Protein AF-A0A6A7CBF9-F1 (afdb_monomer_lite)

Secondary structure (DSSP, 8-state):
--TTT---S--THHHHHHHHHHHHHHHHHHHHHHHHHHHHHHHHHHHHHHHHHHHHHHHHHHHHHHHHTSTTHHHHHHTTT--S--HHHHHHHHHHHHHHHHHHHHHHHHHHHHHHHTHHHHHHHHHTT---

Sequence (132 aa):
SCAICGAPANCHHESEALAVAIAQAQARWWSKISTITDWVFTHAQNEVNAMYQDYSSSRLRQYRSHVESIPYYQMFVQHHGNPPLHPMDLGHIHAEMDRAAAIYKEGIDRDWRECVQKYPHVLDKWYQRVEV

pLDDT: mean 93.31, std 7.56, range [66.0, 98.5]

Foldseek 3Di:
DDPVPPDPPDDCVVVVVVVVVVVVVVVVVVVVVVVLVVVLVVQLVVVLVVQLVVQLVVLVVVLVVQLVPQPCSVQCVVVVNDHPDDVVSSVSSVVSNVVSVVVSVVSSVVSNVVSVVCSVVSSVVSSVVDDD

Radius of gyration: 31.66 Å; chains: 1; bounding box: 68×22×91 Å

Structure (mmCIF, N/CA/C/O backbone):
data_AF-A0A6A7CBF9-F1
#
_entry.id   AF-A0A6A7CBF9-F1
#
loop_
_atom_site.group_PDB
_atom_site.id
_atom_site.type_symbol
_atom_site.label_atom_id
_atom_site.label_alt_id
_atom_site.label_comp_id
_atom_site.label_asym_id
_atom_site.label_entity_id
_atom_site.label_seq_id
_atom_site.pdbx_PDB_ins_code
_atom_site.Cartn_x
_atom_site.Cartn_y
_atom_site.Cartn_z
_atom_site.occupancy
_atom_site.B_iso_or_equiv
_atom_site.auth_seq_id
_atom_site.auth_comp_id
_atom_site.auth_asym_id
_atom_site.auth_atom_id
_atom_site.pdbx_PDB_model_num
ATOM 1 N N . SER A 1 1 ? -36.811 3.505 52.444 1.00 72.31 1 SER A N 1
ATOM 2 C CA . SER A 1 1 ? -35.825 4.598 52.526 1.00 72.31 1 SER A CA 1
ATOM 3 C C . SER A 1 1 ? -34.864 4.482 51.349 1.00 72.31 1 SER A C 1
ATOM 5 O O . SER A 1 1 ? -34.673 3.377 50.856 1.00 72.31 1 SER A O 1
ATOM 7 N N . CYS A 1 2 ? -34.299 5.584 50.851 1.00 74.44 2 CYS A N 1
ATOM 8 C CA . CYS A 1 2 ? -33.291 5.578 49.791 1.00 74.44 2 CYS A CA 1
ATOM 9 C C . CYS A 1 2 ? -32.022 4.863 50.278 1.00 74.44 2 CYS A C 1
ATOM 11 O O . CYS A 1 2 ? -31.527 5.175 51.357 1.00 74.44 2 CYS A O 1
ATOM 13 N N . ALA A 1 3 ? -31.472 3.949 49.477 1.00 74.44 3 ALA A N 1
ATOM 14 C CA . ALA A 1 3 ? -30.264 3.195 49.826 1.00 74.44 3 ALA A CA 1
ATOM 15 C C . ALA A 1 3 ? -28.975 4.045 49.844 1.00 74.44 3 ALA A C 1
ATOM 17 O O . ALA A 1 3 ? -27.965 3.600 50.376 1.00 74.44 3 ALA A O 1
ATOM 18 N N . ILE A 1 4 ? -29.011 5.258 49.280 1.00 74.19 4 ILE A N 1
ATOM 19 C CA . ILE A 1 4 ? -27.862 6.174 49.207 1.00 74.19 4 ILE A CA 1
ATOM 20 C C . ILE A 1 4 ? -27.894 7.201 50.351 1.00 74.19 4 ILE A C 1
ATOM 22 O O . ILE A 1 4 ? -26.858 7.480 50.943 1.00 74.19 4 ILE A O 1
ATOM 26 N N . CYS A 1 5 ? -29.069 7.747 50.694 1.00 79.56 5 CYS A N 1
ATOM 27 C CA . CYS A 1 5 ? -29.192 8.827 51.689 1.00 79.56 5 CYS A CA 1
ATOM 28 C C . CYS A 1 5 ? -30.185 8.568 52.840 1.00 79.56 5 CYS A C 1
ATOM 30 O O . CYS A 1 5 ? -30.346 9.416 53.711 1.00 79.56 5 CYS A O 1
ATOM 32 N N . GLY A 1 6 ? -30.898 7.438 52.855 1.00 75.56 6 GLY A N 1
ATOM 33 C CA . GLY A 1 6 ? -31.852 7.080 53.915 1.00 75.56 6 GLY A CA 1
ATOM 34 C C . GLY A 1 6 ? -33.228 7.767 53.854 1.00 75.56 6 GLY A C 1
ATOM 35 O O . GLY A 1 6 ? -34.115 7.398 54.621 1.00 75.56 6 GLY A O 1
ATOM 36 N N . ALA A 1 7 ? -33.457 8.707 52.930 1.00 75.94 7 ALA A N 1
ATOM 37 C CA . ALA A 1 7 ? -34.704 9.479 52.828 1.00 75.94 7 ALA A CA 1
ATOM 38 C C . ALA A 1 7 ? -35.959 8.623 52.502 1.00 75.94 7 ALA A C 1
ATOM 40 O O . ALA A 1 7 ? -35.828 7.559 51.892 1.00 75.94 7 ALA A O 1
ATOM 41 N N . PRO A 1 8 ? -37.186 9.042 52.878 1.00 69.81 8 PRO A N 1
ATOM 42 C CA . PRO A 1 8 ? -38.439 8.389 52.459 1.00 69.81 8 PRO A CA 1
ATOM 43 C C . PRO A 1 8 ? -38.667 8.461 50.927 1.00 69.81 8 PRO A C 1
ATOM 45 O O . PRO A 1 8 ? -37.848 9.015 50.201 1.00 69.81 8 PRO A O 1
ATOM 48 N N . ALA A 1 9 ? -39.727 7.822 50.413 1.00 66.00 9 ALA A N 1
ATOM 49 C CA . ALA A 1 9 ? -39.964 7.644 48.968 1.00 66.00 9 ALA A CA 1
ATOM 50 C C . ALA A 1 9 ? -39.956 8.969 48.154 1.00 66.00 9 ALA A C 1
ATOM 52 O O . ALA A 1 9 ? -40.341 10.004 48.690 1.00 66.00 9 ALA A O 1
ATOM 53 N N . ASN A 1 10 ? -39.568 8.901 46.863 1.00 67.50 10 ASN A N 1
ATOM 54 C CA . ASN A 1 10 ? -39.361 10.005 45.886 1.00 67.50 10 ASN A CA 1
ATOM 55 C C . ASN A 1 10 ? -38.018 10.769 45.955 1.00 67.50 10 ASN A C 1
ATOM 57 O O . ASN A 1 10 ? -37.978 11.995 45.896 1.00 67.50 10 ASN A O 1
ATOM 61 N N . CYS A 1 11 ? -36.896 10.052 46.040 1.00 74.69 11 CYS A N 1
ATOM 62 C CA . CYS A 1 11 ? -35.551 10.635 46.082 1.00 74.69 11 CYS A CA 1
ATOM 63 C C . CYS A 1 11 ? -34.763 10.356 44.779 1.00 74.69 11 CYS A C 1
ATOM 65 O O . CYS A 1 11 ? -34.715 9.212 44.338 1.00 74.69 11 CYS A O 1
ATOM 67 N N . HIS A 1 12 ? -34.084 11.368 44.218 1.00 80.88 12 HIS A N 1
ATOM 68 C CA . HIS A 1 12 ? -33.399 11.316 42.908 1.00 80.88 12 HIS A CA 1
ATOM 69 C C . HIS A 1 12 ? -31.963 10.744 42.918 1.00 80.88 12 HIS A 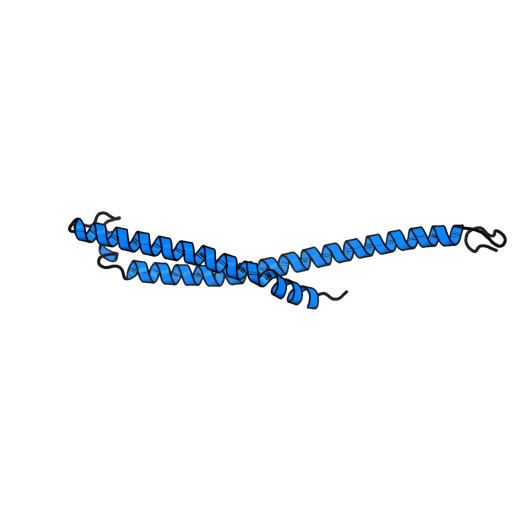C 1
ATOM 71 O O . HIS A 1 12 ? -31.400 10.485 41.855 1.00 80.88 12 HIS A O 1
ATOM 77 N N . HIS A 1 13 ? -31.366 10.490 44.089 1.00 81.69 13 HIS A N 1
ATOM 78 C CA . HIS A 1 13 ? -29.954 10.083 44.190 1.00 81.69 13 HIS A CA 1
ATOM 79 C C . HIS A 1 13 ? -29.613 8.780 43.444 1.00 81.69 13 HIS A C 1
ATOM 81 O O . HIS A 1 13 ? -28.498 8.632 42.955 1.00 81.69 13 HIS A O 1
ATOM 87 N N . GLU A 1 14 ? -30.547 7.826 43.351 1.00 84.00 14 GLU A N 1
ATOM 88 C CA . GLU A 1 14 ? -30.312 6.584 42.598 1.00 84.00 14 GLU A CA 1
ATOM 89 C C . GLU A 1 14 ? -30.229 6.863 41.093 1.00 84.00 14 GLU A C 1
ATOM 91 O O . GLU A 1 14 ? -29.264 6.446 40.458 1.00 84.00 14 GLU A O 1
ATOM 96 N N . SER A 1 15 ? -31.146 7.671 40.551 1.00 85.06 15 SER A N 1
ATOM 97 C CA . SER A 1 15 ? -31.115 8.069 39.142 1.00 85.06 15 SER A CA 1
ATOM 98 C C . SER A 1 15 ? -29.873 8.891 38.779 1.00 85.06 15 SER A C 1
ATOM 100 O O . SER A 1 15 ? -29.318 8.719 37.696 1.00 85.06 15 SER A O 1
ATOM 102 N N . GLU A 1 16 ? -29.388 9.739 39.692 1.00 88.25 16 GLU A N 1
ATOM 103 C CA . GLU A 1 16 ? -28.138 10.488 39.511 1.00 88.25 16 GLU A CA 1
ATOM 104 C C . GLU A 1 16 ? -26.918 9.558 39.523 1.00 88.25 16 GLU A C 1
ATOM 106 O O . GLU A 1 16 ? -26.057 9.646 38.646 1.00 88.25 16 GLU A O 1
ATOM 111 N N . ALA A 1 17 ? -26.861 8.619 40.473 1.00 87.19 17 ALA A N 1
ATOM 112 C CA . ALA A 1 17 ? -25.800 7.618 40.534 1.00 87.19 17 ALA A CA 1
ATOM 113 C C . ALA A 1 17 ? -25.791 6.723 39.284 1.00 87.19 17 ALA A C 1
ATOM 115 O O . ALA A 1 17 ? -24.723 6.446 38.730 1.00 87.19 17 ALA A O 1
ATOM 116 N N . LEU A 1 18 ? -26.969 6.324 38.795 1.00 89.06 18 LEU A N 1
ATOM 117 C CA . LEU A 1 18 ? -27.117 5.574 37.552 1.00 89.06 18 LEU A CA 1
ATOM 118 C C . LEU A 1 18 ? -26.646 6.392 36.344 1.00 89.06 18 LEU A C 1
ATOM 120 O O . LEU A 1 18 ? -25.909 5.866 35.511 1.00 89.06 18 LEU A O 1
ATOM 124 N N . ALA A 1 19 ? -27.002 7.676 36.256 1.00 93.81 19 ALA A N 1
ATOM 125 C CA . ALA A 1 19 ? -26.547 8.550 35.175 1.00 93.81 19 ALA A CA 1
ATOM 126 C C . ALA A 1 19 ? -25.012 8.658 35.134 1.00 93.81 19 ALA A C 1
ATOM 128 O O . ALA A 1 19 ? -24.410 8.537 34.064 1.00 93.81 19 ALA A O 1
ATOM 129 N N . VAL A 1 20 ? -24.364 8.800 36.296 1.00 94.69 20 VAL A N 1
ATOM 130 C CA . VAL A 1 20 ? -22.895 8.792 36.402 1.00 94.69 20 VAL A CA 1
ATOM 131 C C . VAL A 1 20 ? -22.321 7.438 35.975 1.00 94.69 20 VAL A C 1
ATOM 133 O O . VAL A 1 20 ? -21.370 7.396 35.191 1.00 94.69 20 VAL A O 1
ATOM 136 N N . ALA A 1 21 ? -22.899 6.327 36.437 1.00 94.94 21 ALA A N 1
ATOM 137 C CA . ALA A 1 21 ? -22.446 4.986 36.074 1.00 94.94 21 ALA A CA 1
ATOM 138 C C . ALA A 1 21 ? -22.567 4.718 34.562 1.00 94.94 21 ALA A C 1
ATOM 140 O O . ALA A 1 21 ? -21.647 4.152 33.965 1.00 94.94 21 ALA A O 1
ATOM 141 N N . ILE A 1 22 ? -23.655 5.174 33.929 1.00 96.94 22 ILE A N 1
ATOM 142 C CA . ILE A 1 22 ? -23.859 5.103 32.477 1.00 96.94 22 ILE A CA 1
ATOM 143 C C . ILE A 1 22 ? -22.797 5.926 31.750 1.00 96.94 22 ILE A C 1
ATOM 145 O O . ILE A 1 22 ? -22.154 5.400 30.844 1.00 96.94 22 ILE A O 1
ATOM 149 N N . ALA A 1 23 ? -22.557 7.174 32.159 1.00 96.81 23 ALA A N 1
ATOM 150 C CA . ALA A 1 23 ? -21.548 8.026 31.530 1.00 96.81 23 ALA A CA 1
ATOM 151 C C . ALA A 1 23 ? -20.144 7.398 31.607 1.00 96.81 23 ALA A C 1
ATOM 153 O O . ALA A 1 23 ? -19.408 7.362 30.619 1.00 96.81 23 ALA A O 1
ATOM 154 N N . GLN A 1 24 ? -19.790 6.821 32.758 1.00 96.25 24 GLN A N 1
ATOM 155 C CA . GLN A 1 24 ? -18.528 6.101 32.928 1.00 96.25 24 GLN A CA 1
ATOM 156 C C . GLN A 1 24 ? -18.457 4.835 32.059 1.00 96.25 24 GLN A C 1
ATOM 158 O O . GLN A 1 24 ? -17.412 4.547 31.474 1.00 96.25 24 GLN A O 1
ATOM 163 N N . ALA A 1 25 ? -19.548 4.069 31.962 1.00 96.81 25 ALA A N 1
ATOM 164 C CA . ALA A 1 25 ? -19.615 2.884 31.110 1.00 96.81 25 ALA A CA 1
ATOM 165 C C . ALA A 1 25 ? -19.488 3.241 29.623 1.00 96.8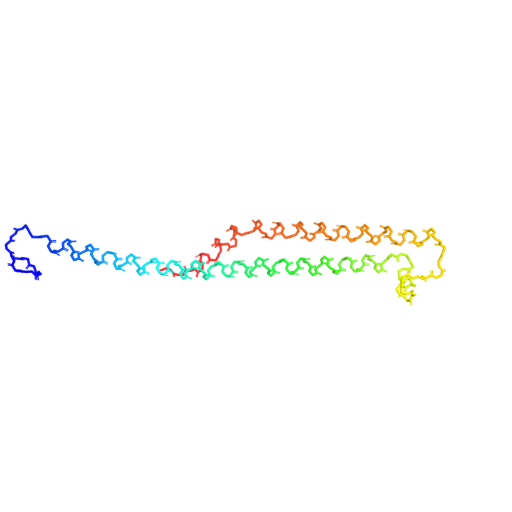1 25 ALA A C 1
ATOM 167 O O . ALA A 1 25 ? -18.713 2.604 28.912 1.00 96.81 25 ALA A O 1
ATOM 168 N N . GLN A 1 26 ? -20.168 4.298 29.177 1.00 97.25 26 GLN A N 1
ATOM 169 C CA . GLN A 1 26 ? -20.065 4.824 27.818 1.00 97.25 26 GLN A CA 1
ATOM 170 C C . GLN A 1 26 ? -18.645 5.294 27.502 1.00 97.25 26 GLN A C 1
ATOM 172 O O . GLN A 1 26 ? -18.118 4.942 26.454 1.00 97.25 26 GLN A O 1
ATOM 177 N N . ALA A 1 27 ? -17.984 6.016 28.411 1.00 96.75 27 ALA A N 1
ATOM 178 C CA . ALA A 1 27 ? -16.600 6.446 28.212 1.00 96.75 27 ALA A CA 1
ATOM 179 C C . ALA A 1 27 ? -15.643 5.255 28.014 1.00 96.75 27 ALA A C 1
ATOM 181 O O . ALA A 1 27 ? -14.822 5.259 27.094 1.00 96.75 27 ALA A O 1
ATOM 182 N N . ARG A 1 28 ? -15.785 4.196 28.827 1.00 95.25 28 ARG A N 1
ATOM 183 C CA . ARG A 1 28 ? -15.010 2.953 28.655 1.00 95.25 28 ARG A CA 1
ATOM 184 C C . ARG A 1 28 ? -15.317 2.271 27.322 1.00 95.25 28 ARG A C 1
ATOM 186 O O . ARG A 1 28 ? -14.400 1.807 26.649 1.00 95.25 28 ARG A O 1
ATOM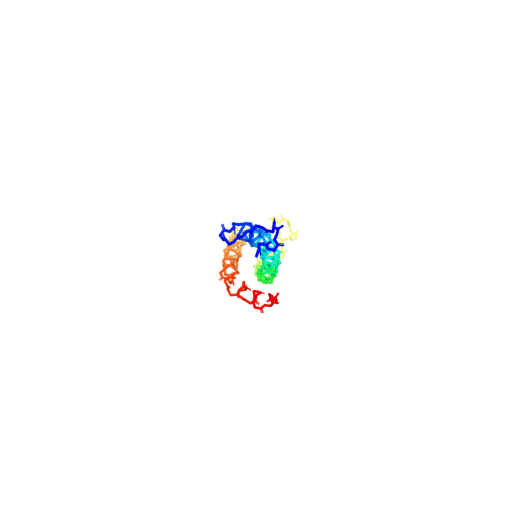 193 N N . TRP A 1 29 ? -16.588 2.232 26.933 1.00 95.62 29 TRP A N 1
ATOM 194 C CA . TRP A 1 29 ? -17.016 1.650 25.664 1.00 95.62 29 TRP A CA 1
ATOM 195 C C . TRP A 1 29 ? -16.447 2.402 24.457 1.00 95.62 29 TRP A C 1
ATOM 197 O O . TRP A 1 29 ? -15.900 1.779 23.551 1.00 95.62 29 TRP A O 1
ATOM 207 N N . TRP A 1 30 ? -16.478 3.737 24.471 1.00 95.75 30 TRP A N 1
ATOM 208 C CA . TRP A 1 30 ? -15.886 4.556 23.412 1.00 95.75 30 TRP A CA 1
ATOM 209 C C . TRP A 1 30 ? -14.376 4.379 23.308 1.00 95.75 30 TRP A C 1
ATOM 211 O O . TRP A 1 30 ? -13.852 4.260 22.204 1.00 95.75 30 TRP A O 1
ATOM 221 N N . SER A 1 31 ? -13.678 4.283 24.441 1.00 94.81 31 SER A N 1
ATOM 222 C CA . SER A 1 31 ? -12.245 3.973 24.454 1.00 94.81 31 SER A CA 1
ATOM 223 C C . SER A 1 31 ? -11.948 2.601 23.831 1.00 94.81 31 SER A C 1
ATOM 225 O O . SER A 1 31 ? -11.017 2.473 23.029 1.00 94.81 31 SER A O 1
ATOM 227 N N . LYS A 1 32 ? -12.781 1.591 24.119 1.00 94.00 32 LYS A N 1
ATOM 228 C CA . LYS A 1 32 ? -12.683 0.266 23.491 1.00 94.00 32 LYS A CA 1
ATOM 229 C C . LYS A 1 32 ? -12.917 0.337 21.978 1.00 94.00 32 LYS A C 1
ATOM 231 O O . LYS A 1 32 ? -12.109 -0.199 21.226 1.00 94.00 32 LYS A O 1
ATOM 236 N N . ILE A 1 33 ? -13.963 1.036 21.529 1.00 95.06 33 ILE A N 1
ATOM 237 C CA . ILE A 1 33 ? -14.249 1.232 20.096 1.00 95.06 33 ILE A CA 1
ATOM 238 C C . ILE A 1 33 ? -13.095 1.945 19.390 1.00 95.06 33 ILE A C 1
ATOM 240 O O . ILE A 1 33 ? -12.709 1.522 18.303 1.00 95.06 33 ILE A O 1
ATOM 244 N N . SER A 1 34 ? -12.523 2.990 19.994 1.00 95.81 34 SER A N 1
ATOM 245 C CA . SER A 1 34 ? -11.373 3.704 19.423 1.00 95.81 34 SER A CA 1
ATOM 246 C C . SER A 1 34 ? -10.198 2.753 19.205 1.00 95.81 34 SER A C 1
ATOM 248 O O . SER A 1 34 ? -9.671 2.673 18.103 1.00 95.81 34 SER A O 1
ATOM 250 N N . THR A 1 35 ? -9.860 1.956 20.223 1.00 96.06 35 THR A N 1
ATOM 251 C CA . THR A 1 35 ? -8.759 0.980 20.154 1.00 96.06 35 THR A CA 1
ATOM 252 C C . THR A 1 35 ? -8.987 -0.054 19.047 1.00 96.06 35 THR A C 1
ATOM 254 O O . THR A 1 35 ? -8.079 -0.368 18.281 1.00 96.06 35 THR A O 1
ATOM 257 N N . ILE A 1 36 ? -10.216 -0.566 18.941 1.00 96.38 36 ILE A N 1
ATOM 258 C CA . ILE A 1 36 ? -10.623 -1.495 17.881 1.00 96.38 36 ILE A CA 1
ATOM 259 C C . ILE A 1 36 ? -10.473 -0.845 16.502 1.00 96.38 36 ILE A C 1
ATOM 261 O O . ILE A 1 36 ? -9.918 -1.454 15.590 1.00 96.38 36 ILE A O 1
ATOM 265 N N . THR A 1 37 ? -10.957 0.387 16.357 1.00 96.12 37 THR A N 1
ATOM 266 C CA . THR A 1 37 ? -10.922 1.132 15.093 1.00 96.12 37 THR A CA 1
ATOM 267 C C . THR A 1 37 ? -9.484 1.365 14.641 1.00 96.12 37 THR A C 1
ATOM 269 O O . THR A 1 37 ? -9.166 1.089 13.487 1.00 96.12 37 THR A O 1
ATOM 272 N N . ASP A 1 38 ? -8.596 1.783 15.547 1.00 97.12 38 ASP A N 1
ATOM 273 C CA . ASP A 1 38 ? -7.176 2.003 15.250 1.00 97.12 38 ASP A CA 1
ATOM 274 C C . ASP A 1 38 ? -6.477 0.703 14.829 1.00 97.12 38 ASP A C 1
ATOM 276 O O . ASP A 1 38 ? -5.687 0.674 13.875 1.00 97.12 38 ASP A O 1
ATOM 280 N N . TRP A 1 39 ? -6.804 -0.401 15.509 1.00 97.12 39 TRP A N 1
ATOM 281 C CA . TRP A 1 39 ? -6.285 -1.720 15.168 1.00 97.12 39 TRP A CA 1
ATOM 282 C C . TRP A 1 39 ? -6.748 -2.153 13.773 1.00 97.12 39 TRP A C 1
ATOM 284 O O . TRP A 1 39 ? -5.908 -2.489 12.935 1.00 97.12 39 TRP A O 1
ATOM 294 N N . VAL A 1 40 ? -8.052 -2.085 13.484 1.00 98.06 40 VAL A N 1
ATOM 295 C CA . VAL A 1 40 ? -8.614 -2.438 12.169 1.00 98.06 40 VAL A CA 1
ATOM 296 C C . VAL A 1 40 ? -8.029 -1.555 11.071 1.00 98.06 40 VAL A C 1
ATOM 298 O O . VAL A 1 40 ? -7.604 -2.075 10.039 1.00 98.06 40 VAL A O 1
ATOM 301 N N . PHE A 1 41 ? -7.952 -0.241 11.298 1.00 97.69 41 PHE A N 1
ATOM 302 C CA . PHE A 1 41 ? -7.373 0.715 10.357 1.00 97.69 41 PHE A CA 1
ATOM 303 C C . PHE A 1 41 ? -5.944 0.322 9.973 1.00 97.69 41 PHE A C 1
ATOM 305 O O . PHE A 1 41 ? -5.631 0.198 8.789 1.00 97.69 41 PHE A O 1
ATOM 312 N N . THR A 1 42 ? -5.099 0.059 10.972 1.00 98.12 42 THR A N 1
ATOM 313 C CA . THR A 1 42 ? -3.691 -0.300 10.759 1.00 98.12 42 THR A CA 1
ATOM 314 C C . THR A 1 42 ? -3.561 -1.585 9.941 1.00 98.12 42 THR A C 1
ATOM 316 O O . THR A 1 42 ? -2.784 -1.650 8.989 1.00 98.12 42 THR A O 1
ATOM 319 N N . HIS A 1 43 ? -4.346 -2.613 10.267 1.00 98.25 43 HIS A N 1
ATOM 320 C CA . HIS A 1 43 ? -4.268 -3.904 9.580 1.00 98.25 43 HIS A CA 1
ATOM 321 C C . HIS A 1 43 ? -4.816 -3.835 8.151 1.00 98.25 43 HIS A C 1
ATOM 323 O O . HIS A 1 43 ? -4.193 -4.363 7.228 1.00 98.25 43 HIS A O 1
ATOM 329 N N . ALA A 1 44 ? -5.928 -3.128 7.946 1.00 98.25 44 ALA A N 1
ATOM 330 C CA . ALA A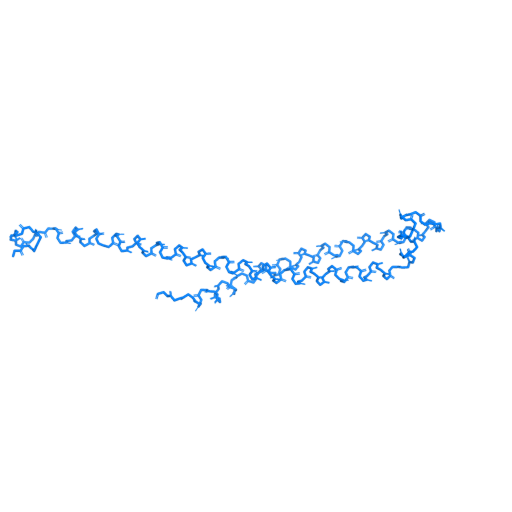 1 44 ? -6.492 -2.908 6.622 1.00 98.25 44 ALA A CA 1
ATOM 331 C C . ALA A 1 44 ? -5.535 -2.117 5.719 1.00 98.25 44 ALA A C 1
ATOM 333 O O . ALA A 1 44 ? -5.313 -2.498 4.569 1.00 98.25 44 ALA A O 1
ATOM 334 N N . GLN A 1 45 ? -4.926 -1.051 6.246 1.00 98.06 45 GLN A N 1
ATOM 335 C CA . GLN A 1 45 ? -3.937 -0.258 5.519 1.00 98.06 45 GLN A CA 1
ATOM 336 C C . GLN A 1 45 ? -2.713 -1.099 5.139 1.00 98.06 45 GLN A C 1
ATOM 338 O O . GLN A 1 45 ? -2.281 -1.064 3.987 1.00 98.06 45 GLN A O 1
ATOM 343 N N . ASN A 1 46 ? -2.176 -1.886 6.074 1.00 98.38 46 ASN A N 1
ATOM 344 C CA . ASN A 1 46 ? -1.024 -2.748 5.813 1.00 98.38 46 ASN A CA 1
ATOM 345 C C . ASN A 1 46 ? -1.305 -3.770 4.710 1.00 98.38 46 ASN A C 1
ATOM 347 O O . ASN A 1 46 ? -0.462 -3.988 3.843 1.00 98.38 46 ASN A O 1
ATOM 351 N N . GLU A 1 47 ? -2.494 -4.367 4.704 1.00 98.25 47 GLU A N 1
ATOM 352 C CA . GLU A 1 47 ? -2.881 -5.328 3.676 1.00 98.25 47 GLU A CA 1
ATOM 353 C C . GLU A 1 47 ? -3.024 -4.689 2.291 1.00 98.25 47 GLU A C 1
ATOM 355 O O . GLU A 1 47 ? -2.505 -5.220 1.308 1.00 98.25 47 GLU A O 1
ATOM 360 N N . VAL A 1 48 ? -3.689 -3.534 2.198 1.00 98.25 48 VAL A N 1
ATOM 361 C CA . VAL A 1 48 ? -3.824 -2.808 0.925 1.00 98.25 48 VAL A CA 1
ATOM 362 C C . VAL A 1 48 ? -2.463 -2.363 0.398 1.00 98.25 48 VAL A C 1
ATOM 364 O O . VAL A 1 48 ? -2.183 -2.513 -0.795 1.00 98.25 48 VAL A O 1
ATOM 367 N N . ASN A 1 49 ? -1.586 -1.897 1.289 1.00 98.25 49 ASN A N 1
ATOM 368 C CA . ASN A 1 49 ? -0.213 -1.560 0.943 1.00 98.25 49 ASN A CA 1
ATOM 369 C C . ASN A 1 49 ? 0.558 -2.787 0.445 1.00 98.25 49 ASN A C 1
ATOM 371 O O . ASN A 1 49 ? 1.224 -2.686 -0.580 1.00 98.25 49 ASN A O 1
ATOM 375 N N . ALA A 1 50 ? 0.442 -3.943 1.106 1.00 98.31 50 ALA A N 1
ATOM 376 C CA . ALA A 1 50 ? 1.096 -5.177 0.669 1.00 98.31 50 ALA A CA 1
ATOM 377 C C . ALA A 1 50 ? 0.644 -5.594 -0.742 1.00 98.31 50 ALA A C 1
ATOM 379 O O . ALA A 1 50 ? 1.486 -5.834 -1.604 1.00 98.31 50 ALA A O 1
ATOM 380 N N . MET A 1 51 ? -0.667 -5.561 -1.021 1.00 98.12 51 MET A N 1
ATOM 381 C CA . MET A 1 51 ? -1.194 -5.827 -2.368 1.00 98.12 51 MET A CA 1
ATOM 382 C C . MET A 1 51 ? -0.603 -4.880 -3.420 1.00 98.12 51 MET A C 1
ATOM 384 O O . MET A 1 51 ? -0.226 -5.305 -4.511 1.00 98.12 51 MET A O 1
ATOM 388 N N . TYR A 1 52 ? -0.503 -3.589 -3.097 1.00 98.50 52 TYR A N 1
ATOM 389 C CA . TYR A 1 52 ? 0.077 -2.608 -4.010 1.00 98.50 52 TYR A CA 1
ATOM 390 C C . TYR A 1 52 ? 1.583 -2.828 -4.230 1.00 98.50 52 TYR A C 1
ATOM 392 O O . TYR A 1 52 ? 2.068 -2.686 -5.355 1.00 98.50 52 TYR A O 1
ATOM 400 N N . GLN A 1 53 ? 2.335 -3.212 -3.194 1.00 98.31 53 GLN A N 1
ATOM 401 C CA . GLN A 1 53 ? 3.752 -3.567 -3.336 1.00 98.31 53 GLN A CA 1
ATOM 402 C C . GLN A 1 53 ? 3.940 -4.760 -4.284 1.00 98.31 53 GLN A C 1
ATOM 404 O O . GLN A 1 53 ? 4.808 -4.726 -5.159 1.00 98.31 53 GLN A O 1
ATOM 409 N N . ASP A 1 54 ? 3.077 -5.772 -4.204 1.00 98.12 54 ASP A N 1
ATOM 410 C CA . ASP A 1 54 ? 3.123 -6.910 -5.123 1.00 98.12 54 ASP A CA 1
ATOM 411 C C . ASP A 1 54 ? 2.871 -6.482 -6.578 1.00 98.12 54 ASP A C 1
ATOM 413 O O . ASP A 1 54 ? 3.657 -6.826 -7.472 1.00 98.12 54 ASP A O 1
ATOM 417 N N . TYR A 1 55 ? 1.831 -5.678 -6.825 1.00 97.81 55 TYR A N 1
ATOM 418 C CA . TYR A 1 55 ? 1.506 -5.172 -8.163 1.00 97.81 55 TYR A CA 1
ATOM 419 C C . TYR A 1 55 ? 2.597 -4.265 -8.731 1.00 97.81 55 TYR A C 1
ATOM 421 O O . TYR A 1 55 ? 3.075 -4.500 -9.844 1.00 97.81 55 TYR A O 1
ATOM 429 N N . SER A 1 56 ? 3.057 -3.286 -7.954 1.00 97.62 56 SER A N 1
ATOM 430 C CA . SER A 1 56 ? 4.133 -2.377 -8.360 1.00 97.62 56 SER A CA 1
ATOM 431 C C . SER A 1 56 ? 5.443 -3.119 -8.641 1.00 97.62 56 SER A C 1
ATOM 433 O O . SER A 1 56 ? 6.103 -2.840 -9.645 1.00 97.62 56 SER A O 1
ATOM 435 N N . SER A 1 57 ? 5.789 -4.140 -7.846 1.00 97.81 57 SER A N 1
ATOM 436 C CA . SER A 1 57 ? 6.965 -4.977 -8.113 1.00 97.81 57 SER A CA 1
ATOM 437 C C . SER A 1 57 ? 6.837 -5.735 -9.439 1.00 97.81 57 SER A C 1
ATOM 439 O O . SER A 1 57 ? 7.802 -5.837 -10.200 1.00 97.81 57 SER A O 1
ATOM 441 N N . SER A 1 58 ? 5.639 -6.246 -9.742 1.00 97.69 58 SER A N 1
ATOM 442 C CA . SER A 1 58 ? 5.340 -6.944 -10.992 1.00 97.69 58 SER A CA 1
ATOM 443 C C . SER A 1 58 ? 5.429 -6.001 -12.191 1.00 97.69 58 SER A C 1
ATOM 445 O O . SER A 1 58 ? 6.103 -6.318 -13.173 1.00 97.69 58 SER A O 1
ATOM 447 N N . ARG A 1 59 ? 4.846 -4.801 -12.081 1.00 97.31 59 ARG A N 1
ATOM 448 C CA . ARG A 1 59 ? 4.945 -3.733 -13.087 1.00 97.31 59 ARG A CA 1
ATOM 449 C C . ARG A 1 59 ? 6.388 -3.344 -13.362 1.00 97.31 59 ARG A C 1
ATOM 451 O O . ARG A 1 59 ? 6.767 -3.232 -14.522 1.00 97.31 59 ARG A O 1
ATOM 458 N N . LEU A 1 60 ? 7.202 -3.183 -12.319 1.00 97.88 60 LEU A N 1
ATOM 459 C CA . LEU A 1 60 ? 8.608 -2.820 -12.473 1.00 97.88 60 LEU A CA 1
ATOM 460 C C . LEU A 1 60 ? 9.389 -3.904 -13.224 1.00 97.88 60 LEU A C 1
ATOM 462 O O . LEU A 1 60 ? 10.199 -3.581 -14.091 1.00 97.88 60 LEU A O 1
ATOM 466 N N . ARG A 1 61 ? 9.131 -5.188 -12.932 1.00 98.00 61 ARG A N 1
ATOM 467 C CA . ARG A 1 61 ? 9.737 -6.304 -13.679 1.00 98.00 61 ARG A CA 1
ATOM 468 C C . ARG A 1 61 ? 9.325 -6.291 -15.152 1.00 98.00 61 ARG A C 1
ATOM 470 O O . ARG A 1 61 ? 10.187 -6.439 -16.011 1.00 98.00 61 ARG A O 1
ATOM 477 N N . GLN A 1 62 ? 8.041 -6.070 -15.442 1.00 97.06 62 GLN A N 1
ATOM 478 C CA . GLN A 1 62 ? 7.535 -5.980 -16.817 1.00 97.06 62 GLN A CA 1
ATOM 479 C C . GLN A 1 62 ? 8.147 -4.795 -17.573 1.00 97.06 62 GLN A C 1
ATOM 481 O O . GLN A 1 62 ? 8.614 -4.964 -18.695 1.00 97.06 62 GLN A O 1
ATOM 486 N N . TYR A 1 63 ? 8.203 -3.620 -16.942 1.00 98.00 63 TYR A N 1
ATOM 487 C CA . TYR A 1 63 ? 8.823 -2.424 -17.510 1.00 98.00 63 TYR A CA 1
ATOM 488 C C . TYR A 1 63 ? 10.301 -2.657 -17.840 1.00 98.00 63 TYR A C 1
ATOM 490 O O . TYR A 1 63 ? 10.717 -2.407 -18.967 1.00 98.00 63 TYR A O 1
ATOM 498 N N . ARG A 1 64 ? 11.080 -3.201 -16.895 1.00 97.38 64 ARG A N 1
ATOM 499 C CA . ARG A 1 64 ? 12.501 -3.519 -17.118 1.00 97.38 64 ARG A CA 1
ATOM 500 C C . ARG A 1 64 ? 12.686 -4.502 -18.265 1.00 97.38 64 ARG A C 1
ATOM 502 O O . ARG A 1 64 ? 13.458 -4.221 -19.170 1.00 97.38 64 ARG A O 1
ATOM 509 N N . SER A 1 65 ? 11.925 -5.596 -18.265 1.00 97.12 65 SER A N 1
ATOM 510 C CA . SER A 1 65 ? 11.985 -6.596 -19.333 1.00 97.12 65 SER A CA 1
ATOM 511 C C . SER A 1 65 ? 11.638 -6.004 -20.702 1.00 97.12 65 SER A C 1
ATOM 513 O O . SER A 1 65 ? 12.275 -6.349 -21.693 1.00 97.12 65 SER A O 1
ATOM 515 N N . HIS A 1 66 ? 10.659 -5.098 -20.765 1.00 96.19 66 HIS A N 1
ATOM 516 C CA . HIS A 1 66 ? 10.296 -4.429 -22.008 1.00 96.19 66 HIS A CA 1
ATOM 517 C C . HIS A 1 66 ? 11.401 -3.484 -22.489 1.00 96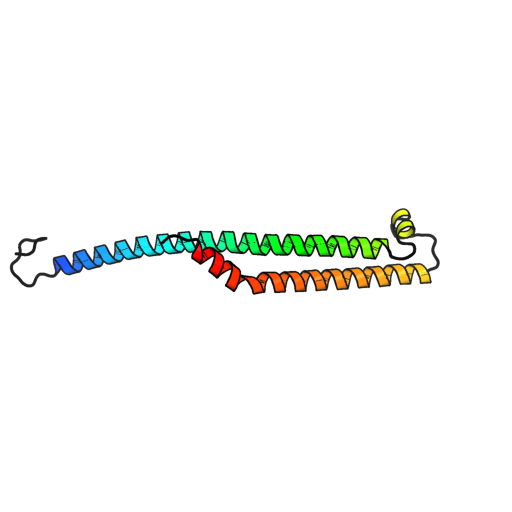.19 66 HIS A C 1
ATOM 519 O O . HIS A 1 66 ? 11.809 -3.571 -23.644 1.00 96.19 66 HIS A O 1
ATOM 525 N N . VAL A 1 67 ? 11.941 -2.642 -21.607 1.00 96.31 67 VAL A N 1
ATOM 526 C CA . VAL A 1 67 ? 13.043 -1.733 -21.946 1.00 96.31 67 VAL A CA 1
ATOM 527 C C . VAL A 1 67 ? 14.289 -2.509 -22.391 1.00 96.31 67 VAL A C 1
ATOM 529 O O . VAL A 1 67 ? 14.900 -2.164 -23.396 1.00 96.31 67 VAL A O 1
ATOM 532 N N . GLU A 1 68 ? 14.620 -3.610 -21.716 1.00 96.06 68 GLU A N 1
ATOM 533 C CA . GLU A 1 68 ? 15.729 -4.497 -22.092 1.00 96.06 68 GLU A CA 1
ATOM 534 C C . GLU A 1 68 ? 15.542 -5.160 -23.464 1.00 96.06 68 GLU A C 1
ATOM 536 O O . GLU A 1 68 ? 16.529 -5.514 -24.109 1.00 96.06 68 GLU A O 1
ATOM 541 N N . SER A 1 69 ? 14.293 -5.306 -23.922 1.00 96.06 69 SER A N 1
ATOM 542 C CA . SER A 1 69 ? 13.958 -5.849 -25.242 1.00 96.06 69 SER A CA 1
ATOM 543 C C . SER A 1 69 ? 14.036 -4.824 -26.380 1.00 96.06 69 SER A C 1
ATOM 545 O O . SER A 1 69 ? 13.967 -5.215 -27.546 1.00 96.06 69 SER A O 1
ATOM 547 N N . ILE A 1 70 ? 14.188 -3.526 -26.073 1.00 95.75 70 ILE A N 1
ATOM 548 C CA . ILE A 1 70 ? 14.291 -2.473 -27.090 1.00 95.75 70 ILE A CA 1
ATOM 549 C C . ILE A 1 70 ? 15.563 -2.701 -27.933 1.00 95.75 70 ILE A C 1
ATOM 551 O O . ILE A 1 70 ? 16.647 -2.919 -27.376 1.00 95.75 70 ILE A O 1
ATOM 555 N N . PRO A 1 71 ? 15.476 -2.636 -29.276 1.00 94.44 71 PRO A N 1
ATOM 556 C CA . PRO A 1 71 ? 16.639 -2.771 -30.145 1.00 94.44 71 PRO A CA 1
ATOM 557 C C . PRO A 1 71 ? 17.772 -1.818 -29.756 1.00 94.44 71 PRO A C 1
ATOM 559 O O . PRO A 1 71 ? 17.545 -0.648 -29.466 1.00 94.44 71 PRO A O 1
ATOM 562 N N . TYR A 1 72 ? 19.006 -2.325 -29.753 1.00 92.00 72 TYR A N 1
ATOM 563 C CA . TYR A 1 72 ? 20.218 -1.581 -29.384 1.00 92.00 72 TYR A CA 1
ATOM 564 C C . TYR A 1 72 ? 20.266 -1.037 -27.944 1.00 92.00 72 TYR A C 1
ATOM 566 O O . TYR A 1 72 ? 21.229 -0.347 -27.604 1.00 92.00 72 TYR A O 1
ATOM 574 N N . TYR A 1 73 ? 19.317 -1.390 -27.069 1.00 93.19 73 TYR A N 1
ATOM 575 C CA . TYR A 1 73 ? 19.292 -0.912 -25.683 1.00 93.19 73 TYR A CA 1
ATOM 576 C C . TYR A 1 73 ? 20.585 -1.223 -24.913 1.00 93.19 73 TYR A C 1
ATOM 578 O O . TYR A 1 73 ? 21.129 -0.359 -24.231 1.00 93.19 73 TYR A O 1
ATOM 586 N N . GLN A 1 74 ? 21.145 -2.426 -25.074 1.00 93.25 74 GLN A N 1
ATOM 587 C CA . GLN A 1 74 ? 22.412 -2.792 -24.425 1.00 93.25 74 GLN A CA 1
ATOM 588 C C . GLN A 1 74 ? 23.567 -1.868 -24.838 1.00 93.25 74 GLN A C 1
ATOM 590 O O . GLN A 1 74 ? 24.342 -1.427 -23.992 1.00 93.25 74 GLN A O 1
ATOM 595 N N . MET A 1 75 ? 23.652 -1.518 -26.123 1.00 93.12 75 MET A N 1
ATOM 596 C CA . MET A 1 75 ? 24.666 -0.588 -26.619 1.00 93.12 75 MET A CA 1
ATOM 597 C C . MET A 1 75 ? 24.395 0.838 -26.127 1.00 93.12 75 MET A C 1
ATOM 599 O O . MET A 1 75 ? 25.318 1.536 -25.717 1.00 93.12 75 MET A O 1
ATOM 603 N N . PHE A 1 76 ? 23.129 1.258 -26.095 1.00 93.38 76 PHE A N 1
ATOM 604 C CA . PHE A 1 76 ? 22.728 2.537 -25.514 1.00 93.38 76 PHE A CA 1
ATOM 605 C C . PHE A 1 76 ? 23.196 2.677 -24.056 1.00 93.38 76 PHE A C 1
ATOM 607 O O . PHE A 1 76 ? 23.796 3.692 -23.703 1.00 93.38 76 PHE A O 1
ATOM 614 N N . VAL A 1 77 ? 23.016 1.639 -23.232 1.00 93.06 77 VAL A N 1
ATOM 615 C CA . VAL A 1 77 ? 23.473 1.614 -21.832 1.00 93.06 77 VAL A CA 1
ATOM 616 C C . VAL A 1 77 ? 25.002 1.619 -21.728 1.00 93.06 77 VAL A C 1
ATOM 618 O O . VAL A 1 77 ? 25.553 2.405 -20.958 1.00 93.06 77 VAL A O 1
ATOM 621 N N . GLN A 1 78 ? 25.696 0.787 -22.513 1.00 95.50 78 GLN A N 1
ATOM 622 C CA . GLN A 1 78 ? 27.167 0.711 -22.524 1.00 95.50 78 GLN A CA 1
ATOM 623 C C . GLN A 1 78 ? 27.829 2.050 -22.867 1.00 95.50 78 GLN A C 1
ATOM 625 O O . GLN A 1 78 ? 28.890 2.369 -22.338 1.00 95.50 78 GLN A O 1
ATOM 630 N N . HIS A 1 79 ? 27.187 2.843 -23.723 1.00 95.19 79 HIS A N 1
ATOM 631 C CA . HIS A 1 79 ? 27.660 4.162 -24.130 1.00 95.19 79 HIS A CA 1
ATOM 632 C C . HIS A 1 79 ? 27.027 5.316 -23.336 1.00 95.19 79 HIS A C 1
ATOM 634 O O . HIS A 1 79 ? 27.041 6.456 -23.799 1.00 95.19 79 HIS A O 1
ATOM 640 N N . HIS A 1 80 ? 26.464 5.050 -22.152 1.00 92.44 80 HIS A N 1
ATOM 641 C CA . HIS A 1 80 ? 25.882 6.066 -21.265 1.00 92.44 80 HIS A CA 1
ATOM 642 C C . HIS A 1 80 ? 24.854 6.985 -21.954 1.00 92.44 80 HIS A C 1
ATOM 644 O O . HIS A 1 80 ? 24.797 8.184 -21.689 1.00 92.44 80 HIS A O 1
ATOM 650 N N . GLY A 1 81 ? 24.051 6.423 -22.860 1.00 89.12 81 GLY A N 1
ATOM 651 C CA . GLY A 1 81 ? 23.021 7.146 -23.606 1.00 89.12 81 GLY A CA 1
ATOM 652 C C . GLY A 1 81 ? 23.505 7.855 -24.873 1.00 89.12 81 GLY A C 1
ATOM 653 O O . GLY A 1 81 ? 22.702 8.492 -25.548 1.00 89.12 81 GLY A O 1
ATOM 654 N N . ASN A 1 82 ? 24.785 7.726 -25.238 1.00 91.00 82 ASN A N 1
ATOM 655 C CA . ASN A 1 82 ? 25.339 8.297 -26.468 1.00 91.00 82 ASN A CA 1
ATOM 656 C C . ASN A 1 82 ? 26.064 7.243 -27.334 1.00 91.00 82 ASN A C 1
ATOM 658 O O . ASN A 1 82 ? 27.271 7.363 -27.576 1.00 91.00 82 ASN A O 1
ATOM 662 N N . PRO A 1 83 ? 25.379 6.165 -27.763 1.00 92.62 83 PRO A N 1
ATOM 663 C CA . PRO A 1 83 ? 25.989 5.158 -28.620 1.00 92.62 83 PRO A CA 1
ATOM 664 C C . PRO A 1 83 ? 26.271 5.716 -30.023 1.00 92.62 83 PRO A C 1
ATOM 666 O O . PRO A 1 83 ? 25.546 6.598 -30.491 1.00 92.62 83 PRO A O 1
ATOM 669 N N . PRO A 1 84 ? 27.281 5.179 -30.734 1.00 91.56 84 PRO A N 1
ATOM 670 C CA . PRO A 1 84 ? 27.604 5.561 -32.108 1.00 91.56 84 PRO A CA 1
ATOM 671 C C . PRO A 1 84 ? 26.581 4.966 -33.095 1.00 91.56 84 PRO A C 1
ATOM 673 O O . PRO A 1 84 ? 26.904 4.121 -33.926 1.00 91.56 84 PRO A O 1
ATOM 676 N N . LEU A 1 85 ? 25.323 5.382 -32.963 1.00 92.12 85 LEU A N 1
ATOM 677 C CA . LEU A 1 85 ? 24.180 4.965 -33.769 1.00 92.12 85 LEU A CA 1
ATOM 678 C C . LEU A 1 85 ? 23.757 6.061 -34.740 1.00 92.12 85 LEU A C 1
ATOM 680 O O . LEU A 1 85 ? 24.024 7.247 -34.532 1.00 92.12 85 LEU A O 1
ATOM 684 N N . HIS A 1 86 ? 23.036 5.666 -35.789 1.00 93.75 86 HIS A N 1
ATOM 685 C CA . HIS A 1 86 ? 22.385 6.633 -36.656 1.00 93.75 86 HIS A CA 1
ATOM 686 C C . HIS A 1 86 ? 21.327 7.424 -35.852 1.00 93.75 86 HIS A C 1
ATOM 688 O O . HIS A 1 86 ? 20.601 6.825 -35.052 1.00 93.75 86 HIS A O 1
ATOM 694 N N . PRO A 1 87 ? 21.175 8.750 -36.058 1.00 93.06 87 PRO A N 1
ATOM 695 C CA . PRO A 1 87 ? 20.235 9.572 -35.287 1.00 93.06 87 PRO A CA 1
ATOM 696 C C . PRO A 1 87 ? 18.785 9.073 -35.307 1.00 93.06 87 PRO A C 1
ATOM 698 O O . PRO A 1 87 ? 18.056 9.250 -34.335 1.00 93.06 87 PRO A O 1
ATOM 701 N N . MET A 1 88 ? 18.370 8.426 -36.399 1.00 93.62 88 MET A N 1
ATOM 702 C CA . MET A 1 88 ? 17.041 7.816 -36.506 1.00 93.62 88 MET A CA 1
ATOM 703 C C . MET A 1 88 ? 16.853 6.677 -35.493 1.00 93.62 88 MET A C 1
ATOM 705 O O . MET A 1 88 ? 15.850 6.658 -34.786 1.00 93.62 88 MET A O 1
ATOM 709 N N . ASP A 1 89 ? 17.831 5.774 -35.370 1.00 92.56 89 ASP A N 1
ATOM 710 C CA . ASP A 1 89 ? 17.771 4.641 -34.436 1.00 92.56 89 ASP A CA 1
ATOM 711 C C . ASP A 1 89 ? 17.789 5.131 -32.984 1.00 92.56 89 ASP A C 1
ATOM 713 O O . ASP A 1 89 ? 17.031 4.643 -32.148 1.00 92.56 89 ASP A O 1
ATOM 717 N N . LEU A 1 90 ? 18.586 6.167 -32.699 1.00 93.69 90 LEU A N 1
ATOM 718 C CA . LEU A 1 90 ? 18.562 6.861 -31.410 1.00 93.69 90 LEU A CA 1
ATOM 719 C C . LEU A 1 90 ? 17.188 7.458 -31.102 1.00 93.69 90 LEU A C 1
ATOM 721 O O . LEU A 1 90 ? 16.697 7.320 -29.984 1.00 93.69 90 LEU A O 1
ATOM 725 N N . GLY A 1 91 ? 16.560 8.120 -32.075 1.00 93.69 91 GLY A N 1
ATOM 726 C CA . GLY A 1 91 ? 15.211 8.662 -31.926 1.00 93.69 91 GLY A CA 1
ATOM 727 C C . GLY A 1 91 ? 14.182 7.574 -31.615 1.00 93.69 91 GLY A C 1
ATOM 728 O O . GLY A 1 91 ? 13.349 7.755 -30.729 1.00 93.69 91 GLY A O 1
ATOM 729 N N . HIS A 1 92 ? 14.280 6.422 -32.284 1.00 93.31 92 HIS A N 1
ATOM 730 C CA . HIS A 1 92 ? 13.416 5.272 -32.021 1.00 93.31 92 HIS A CA 1
ATOM 731 C C . HIS A 1 92 ? 13.585 4.724 -30.601 1.00 93.31 92 HIS A C 1
ATOM 733 O O . HIS A 1 92 ? 12.584 4.518 -29.921 1.00 93.31 92 HIS A O 1
ATOM 739 N N . ILE A 1 93 ? 14.821 4.538 -30.126 1.00 93.88 93 ILE A N 1
ATOM 740 C CA . ILE A 1 93 ? 15.084 4.042 -28.764 1.00 93.88 93 ILE A CA 1
ATOM 741 C C . ILE A 1 93 ? 14.451 4.966 -27.722 1.00 93.88 93 ILE A C 1
ATOM 743 O O . ILE A 1 93 ? 13.714 4.492 -26.859 1.00 93.88 93 ILE A O 1
ATOM 747 N N . HIS A 1 94 ? 14.682 6.279 -27.828 1.00 94.31 94 HIS A N 1
ATOM 748 C CA . HIS A 1 94 ? 14.100 7.246 -26.896 1.00 94.31 94 HIS A CA 1
ATOM 749 C C . HIS A 1 94 ? 12.569 7.217 -26.932 1.00 94.31 94 HIS A C 1
ATOM 751 O O . HIS A 1 94 ? 11.939 7.127 -25.883 1.00 94.31 94 HIS A O 1
ATOM 757 N N . ALA A 1 95 ? 11.965 7.204 -28.124 1.00 95.81 95 ALA A N 1
ATOM 758 C CA . ALA A 1 95 ? 10.512 7.169 -28.262 1.00 95.81 95 ALA A CA 1
ATOM 759 C C . ALA A 1 95 ? 9.883 5.898 -27.656 1.00 95.81 95 ALA A C 1
ATOM 761 O O . ALA A 1 95 ? 8.821 5.972 -27.033 1.00 95.81 95 ALA A O 1
ATOM 762 N N . GLU A 1 96 ? 10.521 4.734 -27.819 1.00 95.81 96 GLU A N 1
ATOM 763 C CA . GLU A 1 96 ? 10.068 3.486 -27.193 1.00 95.81 96 GLU A CA 1
ATOM 764 C C . GLU A 1 96 ? 10.238 3.522 -25.668 1.00 95.81 96 GLU A C 1
ATOM 766 O O . GLU A 1 96 ? 9.323 3.128 -24.944 1.00 95.81 96 GLU A O 1
ATOM 771 N N . MET A 1 97 ? 11.360 4.049 -25.163 1.00 95.44 97 MET A N 1
ATOM 772 C CA . MET A 1 97 ? 11.597 4.204 -23.722 1.00 95.44 97 MET A CA 1
ATOM 773 C C . MET A 1 97 ? 10.591 5.160 -23.071 1.00 95.44 97 MET A C 1
ATOM 775 O O . MET A 1 97 ? 10.032 4.837 -22.021 1.00 95.44 97 MET A O 1
ATOM 779 N N . ASP A 1 98 ? 10.306 6.296 -23.706 1.00 96.88 98 ASP A N 1
ATOM 780 C CA . ASP A 1 98 ? 9.326 7.271 -23.222 1.00 96.88 98 ASP A CA 1
ATOM 781 C C . ASP A 1 98 ? 7.921 6.663 -23.182 1.00 96.88 98 ASP A C 1
ATOM 783 O O . ASP A 1 98 ? 7.191 6.811 -22.196 1.00 96.88 98 ASP A O 1
ATOM 787 N N . ARG A 1 99 ? 7.549 5.905 -24.223 1.00 96.88 99 ARG A N 1
ATOM 788 C CA . ARG A 1 99 ? 6.267 5.194 -24.257 1.00 96.88 99 ARG A CA 1
ATOM 789 C C . ARG A 1 99 ? 6.184 4.133 -23.162 1.00 96.88 99 ARG A C 1
ATOM 791 O O . ARG A 1 99 ? 5.173 4.056 -22.464 1.00 96.88 99 ARG A O 1
ATOM 798 N N . ALA A 1 100 ? 7.238 3.338 -22.985 1.00 97.19 100 ALA A N 1
ATOM 799 C CA . ALA A 1 100 ? 7.324 2.335 -21.930 1.00 97.19 100 ALA A CA 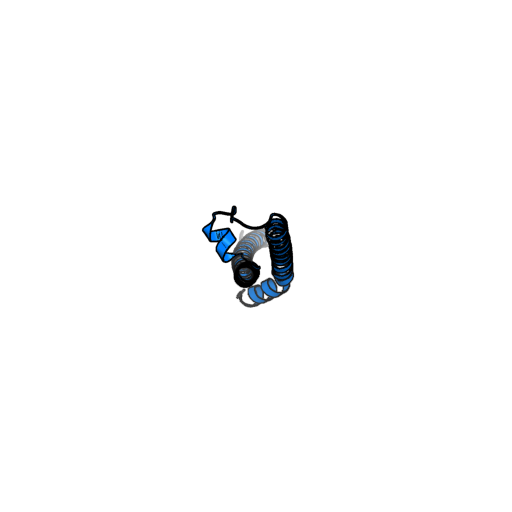1
ATOM 800 C C . ALA A 1 100 ? 7.164 2.963 -20.537 1.00 97.19 100 ALA A C 1
ATOM 802 O O . ALA A 1 100 ? 6.433 2.433 -19.696 1.00 97.19 100 ALA A O 1
ATOM 803 N N . ALA A 1 101 ? 7.806 4.111 -20.302 1.00 97.50 101 ALA A N 1
ATOM 804 C CA . ALA A 1 101 ? 7.730 4.840 -19.042 1.00 97.50 101 ALA A CA 1
ATOM 805 C C . ALA A 1 101 ? 6.323 5.404 -18.783 1.00 97.50 101 ALA A C 1
ATOM 807 O O . ALA A 1 101 ? 5.823 5.309 -17.658 1.00 97.50 101 ALA A O 1
ATOM 808 N N . ALA A 1 102 ? 5.658 5.933 -19.815 1.00 98.00 102 ALA A N 1
ATOM 809 C CA . ALA A 1 102 ? 4.277 6.403 -19.717 1.00 98.00 102 ALA A CA 1
ATOM 810 C C . ALA A 1 102 ? 3.315 5.263 -19.344 1.00 98.00 102 ALA A C 1
ATOM 812 O O . ALA A 1 102 ? 2.571 5.381 -18.370 1.00 98.00 102 ALA A O 1
ATOM 813 N N . ILE A 1 103 ? 3.401 4.123 -20.041 1.00 96.94 103 ILE A N 1
ATOM 814 C CA . ILE A 1 103 ? 2.582 2.931 -19.760 1.00 96.94 103 ILE A CA 1
ATOM 815 C C . ILE A 1 103 ? 2.832 2.411 -18.341 1.00 96.94 103 ILE A C 1
ATOM 817 O O . ILE A 1 103 ? 1.890 2.040 -17.637 1.00 96.94 103 ILE A O 1
ATOM 821 N N . TYR A 1 104 ? 4.094 2.376 -17.901 1.00 98.00 104 TYR A N 1
ATOM 822 C CA . TYR A 1 104 ? 4.443 1.972 -16.542 1.00 98.00 104 TYR A CA 1
ATOM 823 C C . TYR A 1 104 ? 3.786 2.886 -15.504 1.00 98.00 104 TYR A C 1
ATOM 825 O O . TYR A 1 104 ? 3.138 2.389 -14.583 1.00 98.00 104 TYR A O 1
ATOM 833 N N . LYS A 1 105 ? 3.892 4.208 -15.678 1.00 97.69 105 LYS A N 1
ATOM 834 C CA . LYS A 1 105 ? 3.300 5.192 -14.765 1.00 97.69 105 LYS A CA 1
ATOM 835 C C . LYS A 1 105 ? 1.777 5.062 -14.689 1.00 97.69 105 LYS A C 1
ATOM 837 O O . LYS A 1 105 ? 1.233 4.952 -13.596 1.00 97.69 105 LYS A O 1
ATOM 842 N N . GLU A 1 106 ? 1.101 5.000 -15.834 1.00 97.62 106 GLU A N 1
ATOM 843 C CA . GLU A 1 106 ? -0.353 4.796 -15.881 1.00 97.62 106 GLU A CA 1
ATOM 844 C C . GLU A 1 106 ? -0.769 3.471 -15.231 1.00 97.62 106 GLU A C 1
ATOM 846 O O . GLU A 1 106 ? -1.787 3.396 -14.539 1.00 97.62 106 GLU A O 1
ATOM 851 N N . GLY A 1 107 ? 0.030 2.419 -15.432 1.00 97.81 107 GLY A N 1
ATOM 852 C CA . GLY A 1 107 ? -0.167 1.125 -14.792 1.00 97.81 107 GLY A CA 1
ATOM 853 C C . GLY A 1 107 ? -0.093 1.213 -13.271 1.00 97.81 107 GLY A C 1
ATOM 854 O O . GLY A 1 107 ? -0.977 0.689 -12.602 1.00 97.81 107 GLY A O 1
ATOM 855 N N . ILE A 1 108 ? 0.908 1.914 -12.737 1.00 98.19 108 ILE A N 1
ATOM 856 C CA . ILE A 1 108 ? 1.066 2.150 -11.298 1.00 98.19 108 ILE A CA 1
ATOM 857 C C . ILE A 1 108 ? -0.137 2.909 -10.721 1.00 98.19 108 ILE A C 1
ATOM 859 O O . ILE A 1 108 ? -0.708 2.479 -9.717 1.00 98.19 108 ILE A O 1
ATOM 863 N N . ASP A 1 109 ? -0.563 3.992 -11.375 1.00 97.81 109 ASP A N 1
ATOM 864 C CA . ASP A 1 109 ? -1.696 4.805 -10.917 1.00 97.81 109 ASP A CA 1
ATOM 865 C C . ASP A 1 109 ? -3.012 4.008 -10.917 1.00 97.81 109 ASP A C 1
ATOM 867 O O . ASP A 1 109 ? -3.840 4.138 -10.006 1.00 97.81 109 ASP A O 1
ATOM 871 N N . ARG A 1 110 ? -3.214 3.156 -11.931 1.00 98.12 110 ARG A N 1
ATOM 872 C CA . ARG A 1 110 ? -4.371 2.254 -12.007 1.00 98.12 110 ARG A CA 1
ATOM 873 C C . ARG A 1 110 ? -4.333 1.200 -10.905 1.00 98.12 110 ARG A C 1
ATOM 875 O O . ARG A 1 110 ? -5.332 1.044 -10.207 1.00 98.12 110 ARG A O 1
ATOM 882 N N . ASP A 1 111 ? -3.208 0.514 -10.733 1.00 98.06 111 ASP A N 1
ATOM 883 C CA . ASP A 1 111 ? -3.077 -0.561 -9.747 1.00 98.06 111 ASP A CA 1
ATOM 884 C C . ASP A 1 111 ? -3.275 -0.011 -8.316 1.00 98.06 111 ASP A C 1
ATOM 886 O O . ASP A 1 111 ? -3.930 -0.643 -7.487 1.00 98.06 111 ASP A O 1
ATOM 890 N N . TRP A 1 112 ? -2.800 1.211 -8.032 1.00 97.88 112 TRP A N 1
ATOM 891 C CA . TRP A 1 112 ? -3.088 1.893 -6.765 1.00 97.88 112 TRP A CA 1
ATOM 892 C C . TRP A 1 112 ? -4.587 2.137 -6.564 1.00 97.88 112 TRP A C 1
ATOM 894 O O . TRP A 1 112 ? -5.136 1.826 -5.503 1.00 97.88 112 TRP A O 1
ATOM 904 N N . ARG A 1 113 ? -5.278 2.656 -7.587 1.00 98.12 113 ARG A N 1
ATOM 905 C CA . ARG A 1 113 ? -6.728 2.894 -7.530 1.00 98.12 113 ARG A CA 1
ATOM 906 C C . ARG A 1 113 ? -7.498 1.602 -7.257 1.00 98.12 113 ARG A C 1
ATOM 908 O O . ARG A 1 113 ? -8.404 1.607 -6.426 1.00 98.12 113 ARG A O 1
ATOM 915 N N . GLU A 1 114 ? -7.129 0.512 -7.921 1.00 97.56 114 GLU A N 1
ATOM 916 C CA . GLU A 1 114 ? -7.731 -0.808 -7.711 1.00 97.56 114 GLU A CA 1
ATOM 917 C C . GLU A 1 114 ? -7.497 -1.324 -6.285 1.00 97.56 114 GLU A C 1
ATOM 919 O O . GLU A 1 114 ? -8.418 -1.851 -5.663 1.00 97.56 114 GLU A O 1
ATOM 924 N N . CYS A 1 115 ? -6.299 -1.130 -5.725 1.00 98.12 115 CYS A N 1
ATOM 925 C CA . CYS A 1 115 ? -6.007 -1.472 -4.332 1.00 98.12 115 CYS A CA 1
ATOM 926 C C . CYS A 1 115 ? -6.887 -0.693 -3.344 1.00 98.12 115 CYS A C 1
ATOM 928 O O . CYS A 1 115 ? -7.488 -1.293 -2.454 1.00 98.12 115 CYS A O 1
ATOM 930 N N . VAL A 1 116 ? -7.021 0.624 -3.519 1.00 97.81 116 VAL A N 1
ATOM 931 C CA . VAL A 1 116 ? -7.848 1.475 -2.645 1.00 97.81 116 VAL A CA 1
ATOM 932 C C . VAL A 1 116 ? -9.332 1.097 -2.728 1.00 97.81 116 VAL A C 1
ATOM 934 O O . VAL A 1 116 ? -10.031 1.100 -1.717 1.00 97.81 116 VAL A O 1
ATOM 937 N N . GLN A 1 117 ? -9.830 0.696 -3.899 1.00 98.19 117 GLN A N 1
ATOM 938 C CA . GLN A 1 117 ? -11.217 0.236 -4.054 1.00 98.19 117 GLN A CA 1
ATOM 939 C C . GLN A 1 117 ? -11.542 -1.027 -3.239 1.00 98.19 117 GLN A C 1
ATOM 941 O O . GLN A 1 117 ? -12.716 -1.301 -2.992 1.00 98.19 117 GLN A O 1
ATOM 946 N N . LYS A 1 118 ? -10.533 -1.776 -2.773 1.00 97.69 118 LYS A N 1
ATOM 947 C CA . LYS A 1 118 ? -10.723 -2.964 -1.925 1.00 97.69 118 LYS A CA 1
ATOM 948 C C . LYS A 1 118 ? -10.938 -2.635 -0.448 1.00 97.69 118 LYS A C 1
ATOM 950 O O . LYS A 1 118 ? -11.331 -3.535 0.294 1.00 97.69 118 LYS A O 1
ATOM 955 N N . TYR A 1 119 ? -10.725 -1.387 -0.010 1.00 97.81 119 TYR A N 1
ATOM 956 C CA . TYR A 1 119 ? -10.853 -1.014 1.405 1.00 97.81 119 TYR A CA 1
ATOM 957 C C . TYR A 1 119 ? -12.166 -1.460 2.059 1.00 97.81 119 TYR A C 1
ATOM 959 O O . TYR A 1 119 ? -12.069 -2.020 3.144 1.00 97.81 119 TYR A O 1
ATOM 967 N N . PRO A 1 120 ? -13.361 -1.301 1.452 1.00 98.00 120 PRO A N 1
ATOM 968 C CA . PRO A 1 120 ? -14.606 -1.739 2.086 1.00 98.00 120 PRO A CA 1
ATOM 969 C C . PRO A 1 120 ? -14.586 -3.225 2.472 1.00 98.00 120 PRO A C 1
ATOM 971 O O . PRO A 1 120 ? -14.781 -3.569 3.632 1.00 98.00 120 PRO A O 1
ATOM 974 N N . HIS A 1 121 ? -14.229 -4.100 1.529 1.00 97.69 121 HIS A N 1
ATOM 975 C CA . HIS A 1 121 ? -14.152 -5.539 1.781 1.00 97.69 121 HIS A CA 1
ATOM 976 C C . HIS A 1 121 ? -13.051 -5.905 2.788 1.00 97.69 121 HIS A C 1
ATOM 978 O O . HIS A 1 121 ? -13.241 -6.767 3.646 1.00 97.69 121 HIS A O 1
ATOM 984 N N . VAL A 1 122 ? -11.890 -5.250 2.692 1.00 98.06 122 VAL A N 1
ATOM 985 C CA . VAL A 1 122 ? -10.770 -5.476 3.614 1.00 98.06 122 VAL A CA 1
ATOM 986 C C . VAL A 1 122 ? -11.158 -5.061 5.036 1.00 98.06 122 VAL A C 1
ATOM 988 O O . VAL A 1 122 ? -10.901 -5.812 5.975 1.00 98.06 122 VAL A O 1
ATOM 991 N N . LEU A 1 123 ? -11.814 -3.911 5.203 1.00 97.94 123 LEU A N 1
ATOM 992 C CA . LEU A 1 123 ? -12.304 -3.429 6.494 1.00 97.94 123 LEU A CA 1
ATOM 993 C C . LEU A 1 123 ? -13.331 -4.392 7.091 1.00 97.94 123 LEU A C 1
ATOM 995 O O . LEU A 1 123 ? -13.165 -4.780 8.244 1.00 97.94 123 LEU A O 1
ATOM 999 N N . ASP A 1 124 ? -14.321 -4.843 6.315 1.00 97.12 124 ASP A N 1
ATOM 1000 C CA . ASP A 1 124 ? -15.318 -5.821 6.777 1.00 97.12 124 ASP A CA 1
ATOM 1001 C C . ASP A 1 124 ? -14.649 -7.097 7.300 1.00 97.12 124 ASP A C 1
ATOM 1003 O O . ASP A 1 124 ? -14.958 -7.583 8.391 1.00 97.12 124 ASP A O 1
ATOM 1007 N N . LYS A 1 125 ? -13.666 -7.612 6.554 1.00 97.19 125 LYS A N 1
ATOM 1008 C CA . LYS A 1 125 ? -12.887 -8.791 6.943 1.00 97.19 125 LYS A CA 1
ATOM 1009 C C . LYS A 1 125 ? -12.132 -8.586 8.261 1.00 97.19 125 LYS A C 1
ATOM 1011 O O . LYS A 1 125 ? -12.012 -9.529 9.043 1.00 97.19 125 LYS A O 1
ATOM 1016 N N . TRP A 1 126 ? -11.581 -7.396 8.501 1.00 97.56 126 TRP A N 1
ATOM 1017 C CA . TRP A 1 126 ? -10.851 -7.097 9.736 1.00 97.56 126 TRP A CA 1
ATOM 1018 C C . TRP A 1 126 ? -11.786 -6.851 10.919 1.00 97.56 126 TRP A C 1
ATOM 1020 O O . TRP A 1 126 ? -11.507 -7.360 12.001 1.00 97.56 126 TRP A O 1
ATOM 1030 N N . TYR A 1 127 ? -12.921 -6.179 10.721 1.00 96.00 127 TYR A N 1
ATOM 1031 C CA . TYR A 1 127 ? -13.937 -6.022 11.766 1.00 96.00 127 TYR A CA 1
ATOM 1032 C C . TYR A 1 127 ? -14.512 -7.367 12.227 1.00 96.00 127 TYR A C 1
ATOM 1034 O O . TYR A 1 127 ? -14.713 -7.557 13.421 1.00 96.00 127 TYR A O 1
ATOM 1042 N N . GLN A 1 128 ? -14.690 -8.339 11.325 1.00 95.31 128 GLN A N 1
ATOM 1043 C CA . GLN A 1 128 ? -15.130 -9.698 11.681 1.00 95.31 128 GLN A CA 1
ATOM 1044 C C . GLN A 1 128 ? -14.143 -10.471 12.574 1.00 95.31 128 GLN A C 1
ATOM 1046 O O . GLN A 1 128 ? -14.520 -11.480 13.165 1.00 95.31 128 GLN A O 1
ATOM 1051 N N . ARG A 1 129 ? -12.881 -10.035 12.663 1.00 94.50 129 ARG A N 1
ATOM 1052 C CA . ARG A 1 129 ? -11.846 -10.660 13.508 1.00 94.50 129 ARG A CA 1
ATOM 1053 C C . ARG A 1 129 ? -11.766 -10.050 14.902 1.00 94.50 129 ARG A C 1
ATOM 1055 O O . ARG A 1 129 ? -11.012 -10.550 15.732 1.00 94.50 129 ARG A O 1
ATOM 1062 N N . VAL A 1 130 ? -12.487 -8.960 15.142 1.00 92.31 130 VAL A N 1
ATOM 1063 C CA . VAL A 1 130 ? -12.499 -8.293 16.436 1.00 92.31 130 VAL A CA 1
ATOM 1064 C C . VAL A 1 130 ? -13.527 -8.974 17.328 1.00 92.31 130 VAL A C 1
ATOM 1066 O O . VAL A 1 130 ? -14.711 -9.020 17.004 1.00 92.31 130 VAL A O 1
ATOM 1069 N N . GLU A 1 131 ? -13.077 -9.456 18.481 1.00 77.19 131 GLU A N 1
ATOM 1070 C CA . GLU A 1 131 ? -13.970 -9.885 19.554 1.00 77.19 131 GLU A CA 1
ATOM 1071 C C . GLU A 1 131 ? -14.371 -8.665 20.396 1.00 77.19 131 GLU A C 1
ATOM 1073 O O . GLU A 1 131 ? -13.523 -7.919 20.902 1.00 77.19 131 GLU A O 1
ATOM 1078 N N . VAL A 1 132 ? -15.681 -8.439 20.514 1.00 66.56 132 VAL A N 1
ATOM 1079 C CA . VAL A 1 132 ? -16.279 -7.338 21.284 1.00 66.56 132 VAL A CA 1
ATOM 1080 C C . VAL A 1 132 ? -16.776 -7.840 22.628 1.00 66.56 132 VAL A C 1
ATOM 1082 O O . VAL A 1 132 ? -17.373 -8.929 22.683 1.00 66.56 132 VAL A O 1
#

Organism: NCBI:txid1314780